Protein AF-A0A9R1FDJ3-F1 (afdb_monomer_lite)

Structure (mmCIF, N/CA/C/O backbone):
data_AF-A0A9R1FDJ3-F1
#
_entry.id   AF-A0A9R1FDJ3-F1
#
loop_
_atom_site.group_PDB
_atom_site.id
_atom_site.type_symbol
_atom_site.label_atom_id
_atom_site.label_alt_id
_atom_site.label_comp_id
_atom_site.label_asym_id
_atom_site.label_entity_id
_atom_site.label_seq_id
_atom_site.pdbx_PDB_ins_code
_atom_site.Cartn_x
_atom_site.Cartn_y
_atom_site.Cartn_z
_atom_site.occupancy
_atom_site.B_iso_or_equiv
_atom_site.auth_seq_id
_atom_site.auth_comp_id
_atom_site.auth_asym_id
_atom_site.auth_atom_id
_atom_site.pdbx_PDB_model_num
ATOM 1 N N . TRP A 1 1 ? -17.663 -33.096 16.525 1.00 34.78 1 TRP A N 1
ATOM 2 C CA . TRP A 1 1 ? -17.181 -33.242 15.139 1.00 34.78 1 TRP A CA 1
ATOM 3 C C . TRP A 1 1 ? -15.665 -33.173 15.160 1.00 34.78 1 TRP A C 1
ATOM 5 O O . TRP A 1 1 ? -15.121 -32.355 15.889 1.00 34.78 1 TRP A O 1
ATOM 15 N N . ARG A 1 2 ? -14.997 -34.126 14.499 1.00 29.41 2 ARG A N 1
ATOM 16 C CA . ARG A 1 2 ? -13.540 -34.313 14.560 1.00 29.41 2 ARG A CA 1
ATOM 17 C C . ARG A 1 2 ? -12.792 -33.109 13.989 1.00 29.41 2 ARG A C 1
ATOM 19 O O . ARG A 1 2 ? -13.144 -32.606 12.930 1.00 29.41 2 ARG A O 1
ATOM 26 N N . SER A 1 3 ? -11.724 -32.758 14.699 1.00 33.72 3 SER A N 1
ATOM 27 C CA . SER A 1 3 ? -10.622 -31.904 14.271 1.00 33.72 3 SER A CA 1
ATOM 28 C C . SER A 1 3 ? -10.123 -32.268 12.867 1.00 33.72 3 SER A C 1
ATOM 30 O O . SER A 1 3 ? -9.770 -33.420 12.600 1.00 33.72 3 SER A O 1
ATOM 32 N N . ARG A 1 4 ? -10.057 -31.260 11.995 1.00 29.14 4 ARG A N 1
ATOM 33 C CA . ARG A 1 4 ? -8.984 -31.122 11.013 1.00 29.14 4 ARG A CA 1
ATOM 34 C C . ARG A 1 4 ? -8.178 -29.903 11.440 1.00 29.14 4 ARG A C 1
ATOM 36 O O . ARG A 1 4 ? -8.658 -28.779 11.376 1.00 29.14 4 ARG A O 1
ATOM 43 N N . SER A 1 5 ? -6.979 -30.179 11.933 1.00 39.19 5 SER A N 1
ATOM 44 C CA . SER A 1 5 ? -5.909 -29.206 12.087 1.00 39.19 5 SER A CA 1
ATOM 45 C C . SER A 1 5 ? -5.496 -28.731 10.696 1.00 39.19 5 SER A C 1
ATOM 47 O O . SER A 1 5 ? -4.915 -29.490 9.922 1.00 39.19 5 SER A O 1
ATOM 49 N N . SER A 1 6 ? -5.829 -27.489 10.378 1.00 32.72 6 SER A N 1
ATOM 50 C CA . SER A 1 6 ? -5.060 -26.660 9.459 1.00 32.72 6 SER A CA 1
ATOM 51 C C . SER A 1 6 ? -4.460 -25.561 10.322 1.00 32.72 6 SER A C 1
ATOM 53 O O . SER A 1 6 ? -5.198 -24.735 10.858 1.00 32.72 6 SER A O 1
ATOM 55 N N . SER A 1 7 ? -3.143 -25.593 10.522 1.00 32.38 7 SER A N 1
ATOM 56 C CA . SER A 1 7 ? -2.405 -24.528 11.196 1.00 32.38 7 SER A CA 1
ATOM 57 C C . SER A 1 7 ? -2.395 -23.289 10.301 1.00 32.38 7 SER A C 1
ATOM 59 O O . SER A 1 7 ? -1.427 -23.018 9.596 1.00 32.38 7 SER A O 1
ATOM 61 N N . VAL A 1 8 ? -3.507 -22.566 10.284 1.00 36.28 8 VAL A N 1
ATOM 62 C CA . VAL A 1 8 ? -3.527 -21.174 9.857 1.00 36.28 8 VAL A CA 1
ATOM 63 C C . VAL A 1 8 ? -3.253 -20.396 11.132 1.00 36.28 8 VAL A C 1
ATOM 65 O O . VAL A 1 8 ? -4.070 -20.407 12.054 1.00 36.28 8 VAL A O 1
ATOM 68 N N . SER A 1 9 ? -2.055 -19.822 11.239 1.00 36.12 9 SER A N 1
ATOM 69 C CA . SER A 1 9 ? -1.755 -18.840 12.281 1.00 36.12 9 SER A CA 1
ATOM 70 C C . SER A 1 9 ? -2.894 -17.819 12.300 1.00 36.12 9 SER A C 1
ATOM 72 O O . SER A 1 9 ? -3.293 -17.390 11.216 1.00 36.12 9 SER A O 1
ATOM 74 N N . PRO A 1 10 ? -3.463 -17.459 13.465 1.00 39.47 10 PRO A N 1
ATOM 75 C CA . PRO A 1 10 ? -4.570 -16.516 13.501 1.00 39.47 10 PRO A CA 1
ATOM 76 C C . PRO A 1 10 ? -4.115 -15.230 12.817 1.00 39.47 10 PRO A C 1
ATOM 78 O O . PRO A 1 10 ? -3.158 -14.598 13.268 1.00 39.47 10 PRO A O 1
ATOM 81 N N . THR A 1 11 ? -4.744 -14.894 11.691 1.00 51.69 11 THR A N 1
ATOM 82 C CA . THR A 1 11 ? -4.451 -13.651 10.991 1.00 51.69 11 THR A CA 1
ATOM 83 C C . THR A 1 11 ? -4.883 -12.523 11.911 1.00 51.69 11 THR A C 1
ATOM 85 O O . THR A 1 11 ? -6.059 -12.409 12.256 1.00 51.69 11 THR A O 1
ATOM 88 N N . ARG A 1 12 ? -3.906 -11.776 12.416 1.00 64.38 12 ARG A N 1
ATOM 89 C CA . ARG A 1 12 ? -4.113 -10.757 13.439 1.00 64.38 12 ARG A CA 1
ATOM 90 C C . ARG A 1 12 ? -4.368 -9.421 12.746 1.00 64.38 12 ARG A C 1
ATOM 92 O O . ARG A 1 12 ? -3.701 -9.112 11.764 1.00 64.38 12 ARG A O 1
ATOM 99 N N . LEU A 1 13 ? -5.354 -8.676 13.238 1.00 76.50 13 LEU A N 1
ATOM 100 C CA . LEU A 1 13 ? -5.625 -7.320 12.778 1.00 76.50 13 LEU A CA 1
ATOM 101 C C . LEU A 1 13 ? -4.534 -6.396 13.319 1.00 76.50 13 LEU A C 1
ATOM 103 O O . LEU A 1 13 ? -4.258 -6.416 14.522 1.00 76.50 13 LEU A O 1
ATOM 107 N N . HIS A 1 14 ? -3.941 -5.582 12.457 1.00 83.62 14 HIS A N 1
ATOM 108 C CA . HIS A 1 14 ? -3.041 -4.523 12.892 1.00 83.62 14 HIS A CA 1
ATOM 109 C C . HIS A 1 14 ? -3.724 -3.161 12.802 1.00 83.62 14 HIS A C 1
ATOM 111 O O . HIS A 1 14 ? -4.627 -2.983 11.991 1.00 83.62 14 HIS A O 1
ATOM 117 N N . ILE A 1 15 ? -3.321 -2.206 13.638 1.00 84.56 15 ILE A N 1
ATOM 118 C CA . ILE A 1 15 ? -3.848 -0.837 13.598 1.00 84.56 15 ILE A CA 1
ATOM 119 C C . ILE A 1 15 ? -2.762 0.197 13.312 1.00 84.56 15 ILE A C 1
ATOM 121 O O . ILE A 1 15 ? -1.633 0.081 13.804 1.00 84.56 15 ILE A O 1
ATOM 125 N N . GLY A 1 16 ? -3.136 1.243 12.571 1.00 72.88 16 GLY A N 1
ATOM 126 C CA . GLY A 1 16 ? -2.297 2.408 12.300 1.00 72.88 16 GLY A CA 1
ATOM 127 C C . GLY A 1 16 ? -3.118 3.692 12.170 1.00 72.88 16 GLY A C 1
ATOM 128 O O . GLY A 1 16 ? -4.071 3.751 11.404 1.00 72.88 16 GLY A O 1
ATOM 129 N N . ALA A 1 17 ? -2.738 4.743 12.896 1.00 68.88 17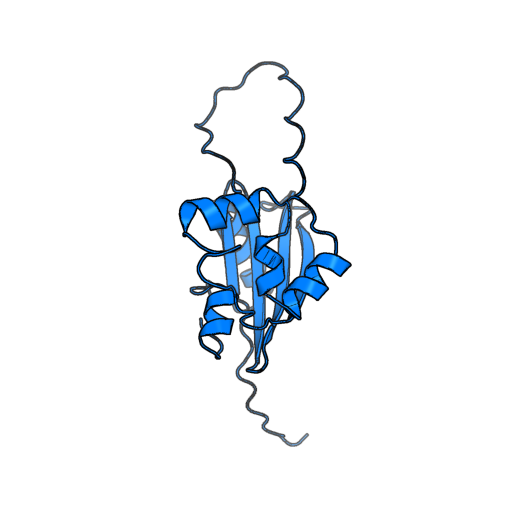 ALA A N 1
ATOM 130 C CA . ALA A 1 17 ? -3.252 6.092 12.672 1.00 68.88 17 ALA A CA 1
ATOM 131 C C . ALA A 1 17 ? -2.115 6.932 12.093 1.00 68.88 17 ALA A C 1
ATOM 133 O O . ALA A 1 17 ? -1.072 7.086 12.735 1.00 68.88 17 ALA A O 1
ATOM 134 N N . SER A 1 18 ? -2.295 7.430 10.873 1.00 72.12 18 SER A N 1
ATOM 135 C CA . SER A 1 18 ? -1.274 8.234 10.201 1.00 72.12 18 SER A CA 1
ATOM 136 C C . SER A 1 18 ? -1.709 9.695 10.164 1.00 72.12 18 SER A C 1
ATOM 138 O O . SER A 1 18 ? -2.873 9.967 9.858 1.00 72.12 18 SER A O 1
ATOM 140 N N . PRO A 1 19 ? -0.801 10.645 10.458 1.00 58.06 19 PRO A N 1
ATOM 141 C CA . PRO A 1 19 ? -1.101 12.050 10.270 1.00 58.06 19 PRO A CA 1
ATOM 142 C C . PRO A 1 19 ? -1.426 12.294 8.796 1.00 58.06 19 PRO A C 1
ATOM 144 O O . PRO A 1 19 ? -0.682 11.849 7.918 1.00 58.06 19 PRO A O 1
ATOM 147 N N . THR A 1 20 ? -2.503 13.028 8.525 1.00 54.97 20 THR A N 1
ATOM 148 C CA . THR A 1 20 ? -2.776 13.540 7.180 1.00 54.97 20 THR A CA 1
ATOM 149 C C . THR A 1 20 ? -1.542 14.263 6.657 1.00 54.97 20 THR A C 1
ATOM 151 O O . THR A 1 20 ? -0.933 15.058 7.384 1.00 54.97 20 THR A O 1
ATOM 154 N N . SER A 1 21 ? -1.179 14.020 5.396 1.00 46.66 21 SER A N 1
ATOM 155 C CA . SER A 1 21 ? -0.105 14.745 4.705 1.00 46.66 21 SER A CA 1
ATOM 156 C C . SER A 1 21 ? -0.520 16.201 4.454 1.00 46.66 21 SER A C 1
ATOM 158 O O . SER A 1 21 ? -0.847 16.632 3.351 1.00 46.66 21 SER A O 1
ATOM 160 N N . SER A 1 22 ? -0.539 16.987 5.521 1.00 45.88 22 SER A N 1
ATOM 161 C CA . SER A 1 22 ? -0.740 18.424 5.514 1.00 45.88 22 SER A CA 1
ATOM 162 C C . SER A 1 22 ? 0.124 19.024 6.614 1.00 45.88 22 SER A C 1
ATOM 164 O O . SER A 1 22 ? 0.136 18.547 7.746 1.00 45.88 22 SER A O 1
ATOM 166 N N . ARG A 1 23 ? 0.885 20.059 6.245 1.00 38.47 23 ARG A N 1
ATOM 167 C CA . ARG A 1 23 ? 1.780 20.850 7.109 1.00 38.47 23 ARG A CA 1
ATOM 168 C C . ARG A 1 23 ? 1.162 21.165 8.487 1.00 38.47 23 ARG A C 1
ATOM 170 O O . ARG A 1 23 ? -0.050 21.345 8.563 1.00 38.47 23 ARG A O 1
ATOM 177 N N . PRO A 1 24 ? 1.979 21.322 9.549 1.00 37.44 24 PRO A N 1
ATOM 178 C CA . PRO A 1 24 ? 1.468 21.470 10.906 1.00 37.44 24 PRO A CA 1
ATOM 179 C C . PRO A 1 24 ? 0.679 22.776 11.047 1.00 37.44 24 PRO A C 1
ATOM 181 O O . PRO A 1 24 ? 1.175 23.850 10.696 1.00 37.44 24 PRO A O 1
ATOM 184 N N . ALA A 1 25 ? -0.535 22.686 11.583 1.00 42.75 25 ALA A N 1
ATOM 185 C CA . ALA A 1 25 ? -1.304 23.836 12.033 1.00 42.75 25 ALA A CA 1
ATOM 186 C C . ALA A 1 25 ? -1.049 24.046 13.534 1.00 42.75 25 ALA A C 1
ATOM 188 O O . ALA A 1 25 ? -1.389 23.202 14.358 1.00 42.75 25 ALA A O 1
ATOM 189 N N . CYS A 1 26 ? -0.428 25.174 13.888 1.00 36.53 26 CYS A N 1
ATOM 190 C CA . CYS A 1 26 ? -0.366 25.650 15.269 1.00 36.53 26 CYS A CA 1
ATOM 191 C C . CYS A 1 26 ? -1.770 26.020 15.778 1.00 36.53 26 CYS A C 1
ATOM 193 O O . CYS A 1 26 ? -2.569 26.604 15.044 1.00 36.53 26 CYS A O 1
ATOM 195 N N . SER A 1 27 ? -2.035 25.711 17.048 1.00 43.28 27 SER A N 1
ATOM 196 C CA . SER A 1 27 ? -3.308 25.907 17.749 1.00 43.28 27 SER A CA 1
ATOM 197 C C . SER A 1 27 ? -3.783 27.370 17.834 1.00 43.28 27 SER A C 1
ATOM 199 O O . SER A 1 27 ? -2.995 28.315 17.851 1.00 43.28 27 SER A O 1
ATOM 201 N N . ALA A 1 28 ? -5.111 27.507 17.901 1.00 43.03 28 ALA A N 1
ATOM 202 C CA . ALA A 1 28 ? -5.940 28.686 17.635 1.00 43.03 28 ALA A CA 1
ATOM 203 C C . ALA A 1 28 ? -5.969 29.797 18.712 1.00 43.03 28 ALA A C 1
ATOM 205 O O . ALA A 1 28 ? -5.634 29.578 19.876 1.00 43.03 28 ALA A O 1
ATOM 206 N N . PRO A 1 29 ? -6.522 30.969 18.345 1.00 41.19 29 PRO A N 1
ATOM 207 C CA . PRO A 1 29 ? -7.760 31.423 18.987 1.00 41.19 29 PRO A CA 1
ATOM 208 C C . PRO A 1 29 ? -8.864 31.749 17.959 1.00 41.19 29 PRO A C 1
ATOM 210 O O . PRO A 1 29 ? -8.589 32.056 16.801 1.00 41.19 29 PRO A O 1
ATOM 213 N N . THR A 1 30 ? -10.128 31.657 18.377 1.00 54.25 30 THR A N 1
ATOM 214 C CA . THR A 1 30 ? -11.336 31.712 17.530 1.00 54.25 30 THR A CA 1
ATOM 215 C C . THR A 1 30 ? -11.438 32.995 16.680 1.00 54.25 30 THR A C 1
ATOM 217 O O . THR A 1 30 ? -11.517 34.079 17.264 1.00 54.25 30 THR A O 1
ATOM 220 N N . PRO A 1 31 ? -11.514 32.923 15.330 1.00 44.09 31 PRO A N 1
ATOM 221 C CA . PRO A 1 31 ? -11.776 34.086 14.485 1.00 44.09 31 PRO A CA 1
ATOM 222 C C . PRO A 1 31 ? -13.202 34.086 13.887 1.00 44.09 31 PRO A C 1
ATOM 224 O O . PRO A 1 31 ? -13.878 33.055 13.851 1.00 44.09 31 PRO A O 1
ATOM 227 N N . PRO A 1 32 ? -13.692 35.257 13.434 1.00 52.53 32 PRO A N 1
ATOM 228 C CA . PRO A 1 32 ? -15.036 35.436 12.882 1.00 52.53 32 PRO A CA 1
ATOM 229 C C . PRO A 1 32 ? -15.226 34.627 11.593 1.00 52.53 32 PRO A C 1
ATOM 231 O O . PRO A 1 32 ? -14.244 34.249 10.963 1.00 52.53 32 PRO A O 1
ATOM 234 N N . ARG A 1 33 ? -16.495 34.391 11.214 1.00 58.84 33 ARG A N 1
ATOM 235 C CA . ARG A 1 33 ? -16.969 33.632 10.032 1.00 58.84 33 ARG A CA 1
ATOM 236 C C . ARG A 1 33 ? -15.932 33.631 8.892 1.00 58.84 33 ARG A C 1
ATOM 238 O O . ARG A 1 33 ? -15.833 34.595 8.137 1.00 58.84 33 ARG A O 1
ATOM 245 N N . GLY A 1 34 ? -15.117 32.576 8.861 1.00 46.72 34 GLY A N 1
ATOM 246 C CA . GLY A 1 34 ? -13.917 32.501 8.033 1.00 46.72 34 GLY A CA 1
ATOM 247 C C . GLY A 1 34 ? -14.221 32.296 6.546 1.00 46.72 34 GLY A C 1
ATOM 248 O O . GLY A 1 34 ? -15.355 31.961 6.190 1.00 46.72 34 GLY A O 1
ATOM 249 N N . PRO A 1 35 ? -13.218 32.495 5.670 1.00 60.94 35 PRO A N 1
ATOM 250 C CA . PRO A 1 35 ? -13.320 32.124 4.264 1.00 60.94 35 PRO A CA 1
ATOM 251 C C . PRO A 1 35 ? -13.659 30.634 4.140 1.00 60.94 35 PRO A C 1
ATOM 253 O O . PRO A 1 35 ? -13.264 29.827 4.981 1.00 60.94 35 PRO A O 1
ATOM 256 N N . SER A 1 36 ? -14.419 30.292 3.098 1.00 54.25 36 SER A N 1
ATOM 257 C CA . SER A 1 36 ? -14.769 28.914 2.741 1.00 54.25 36 SER A CA 1
ATOM 258 C C . SER A 1 36 ? -13.550 27.986 2.841 1.00 54.25 36 SER A C 1
ATOM 260 O O . SER A 1 36 ? -12.455 28.424 2.469 1.00 54.25 36 SER A O 1
ATOM 262 N N . PRO A 1 37 ? -13.720 26.735 3.318 1.00 62.72 37 PRO A N 1
ATOM 263 C CA . PRO A 1 37 ? -12.614 25.794 3.452 1.00 62.72 37 PRO A CA 1
ATOM 264 C C . PRO A 1 37 ? -11.844 25.686 2.130 1.00 62.72 37 PRO A C 1
ATOM 266 O O . PRO A 1 37 ? -12.457 25.807 1.060 1.00 62.72 37 PRO A O 1
ATOM 269 N N . PRO A 1 38 ? -10.510 25.507 2.182 1.00 55.88 38 PRO A N 1
ATOM 270 C CA . PRO A 1 38 ? -9.729 25.317 0.974 1.00 55.88 38 PRO A CA 1
ATOM 271 C C . PRO A 1 38 ? -10.315 24.138 0.188 1.00 55.88 38 PRO A C 1
ATOM 273 O O . PRO A 1 38 ? -10.780 23.170 0.799 1.00 55.88 38 PRO A O 1
ATOM 276 N N . PRO A 1 39 ? -10.329 24.212 -1.153 1.00 59.53 39 PRO A N 1
ATOM 277 C CA . PRO A 1 39 ? -10.732 23.070 -1.953 1.00 59.53 39 PRO A CA 1
ATOM 278 C C . PRO A 1 39 ? -9.880 21.857 -1.549 1.00 59.53 39 PRO A C 1
ATOM 280 O O . PRO A 1 39 ? -8.703 22.037 -1.211 1.00 59.53 39 PRO A O 1
ATOM 283 N N . PRO A 1 40 ? -10.457 20.642 -1.558 1.00 54.72 40 PRO A N 1
ATOM 284 C CA . PRO A 1 40 ? -9.700 19.436 -1.261 1.00 54.72 40 PRO A CA 1
ATOM 285 C C . PRO A 1 40 ? -8.448 19.381 -2.147 1.00 54.72 40 PRO A C 1
ATOM 287 O O . PRO A 1 40 ? -8.476 19.901 -3.273 1.00 54.72 40 PRO A O 1
ATOM 290 N N . PRO A 1 41 ? -7.344 18.788 -1.654 1.00 51.12 41 PRO A N 1
ATOM 291 C CA . PRO A 1 41 ? -6.154 18.615 -2.469 1.00 51.12 41 PRO A CA 1
ATOM 292 C C . PRO A 1 41 ? -6.547 17.949 -3.794 1.00 51.12 41 PRO A C 1
ATOM 294 O O . PRO A 1 41 ? -7.417 17.070 -3.805 1.00 51.12 41 PRO A O 1
ATOM 297 N N . PRO A 1 42 ? -5.964 18.389 -4.924 1.00 49.78 42 PRO A N 1
ATOM 298 C CA . PRO A 1 42 ? -6.253 17.767 -6.203 1.00 49.78 42 PRO A CA 1
ATOM 299 C C . PRO A 1 42 ? -5.960 16.266 -6.099 1.00 49.78 42 PRO A C 1
ATOM 301 O O . PRO A 1 42 ? -5.002 15.885 -5.416 1.00 49.78 42 PRO A O 1
ATOM 304 N N . PRO A 1 43 ? -6.761 15.409 -6.757 1.00 59.75 43 PRO A N 1
ATOM 305 C CA . PRO A 1 43 ? -6.474 13.985 -6.781 1.00 59.75 43 PRO A CA 1
ATOM 306 C C . PRO A 1 43 ? -5.044 13.771 -7.295 1.00 59.75 43 PRO A C 1
ATOM 308 O O . PRO A 1 43 ? -4.575 14.554 -8.134 1.00 59.75 43 PRO A O 1
ATOM 311 N N . PRO A 1 44 ? -4.333 12.739 -6.805 1.00 62.84 44 PRO A N 1
ATOM 312 C CA . PRO A 1 44 ? -3.012 12.423 -7.322 1.00 62.84 44 PRO A CA 1
ATOM 313 C C . PRO A 1 44 ? -3.090 12.300 -8.851 1.00 62.84 44 PRO A C 1
ATOM 315 O O . PRO A 1 44 ? -4.086 11.779 -9.364 1.00 62.84 44 PRO A O 1
ATOM 318 N N . PRO A 1 45 ? -2.088 12.815 -9.589 1.00 63.19 45 PRO A N 1
ATOM 319 C CA . PRO A 1 45 ? -2.115 12.820 -11.044 1.00 63.19 45 PRO A CA 1
ATOM 320 C C . PRO A 1 45 ? -2.367 11.404 -11.553 1.00 63.19 45 PRO A C 1
ATOM 322 O O . PRO A 1 45 ? -1.624 10.470 -11.246 1.00 63.19 45 PRO A O 1
ATOM 325 N N . THR A 1 46 ? -3.454 11.248 -12.298 1.00 73.31 46 THR A N 1
ATOM 326 C CA . THR A 1 46 ? -3.888 9.951 -12.793 1.00 73.31 46 THR A CA 1
ATOM 327 C C . THR A 1 46 ? -3.097 9.616 -14.049 1.00 73.31 46 THR A C 1
ATOM 329 O O . THR A 1 46 ? -3.128 10.336 -15.047 1.00 73.31 46 THR A O 1
ATOM 332 N N . LEU A 1 47 ? -2.341 8.522 -13.990 1.00 85.00 47 LEU A N 1
ATOM 333 C CA . LEU A 1 47 ? -1.765 7.915 -15.180 1.00 85.00 47 LEU A CA 1
ATOM 334 C C . LEU A 1 47 ? -2.866 7.123 -15.892 1.00 85.00 47 LEU A C 1
ATOM 336 O O . LEU A 1 47 ? -3.649 6.438 -15.233 1.00 85.00 47 LEU A O 1
ATOM 340 N N . ASP A 1 48 ? -2.917 7.197 -17.222 1.00 89.00 48 ASP A N 1
ATOM 341 C CA . ASP A 1 48 ? -3.809 6.347 -18.012 1.00 89.00 48 ASP A CA 1
ATOM 342 C C . ASP A 1 48 ? -3.578 4.860 -17.656 1.00 89.00 48 ASP A C 1
ATOM 344 O O . ASP A 1 48 ? -2.437 4.391 -17.750 1.00 89.00 48 ASP A O 1
ATOM 348 N N . PRO A 1 49 ? -4.617 4.099 -17.257 1.00 90.94 49 PRO A N 1
ATOM 349 C CA . PRO A 1 49 ? -4.470 2.694 -16.894 1.00 90.94 49 PRO A CA 1
ATOM 350 C C . PRO A 1 49 ? -3.815 1.834 -17.981 1.00 90.94 49 PRO A C 1
ATOM 352 O O . PRO A 1 49 ? -3.026 0.946 -17.658 1.00 90.94 49 PRO A O 1
ATOM 355 N N . ALA A 1 50 ? -4.088 2.095 -19.264 1.00 92.31 50 ALA A N 1
ATOM 356 C CA . ALA A 1 50 ? -3.476 1.330 -20.353 1.00 92.31 50 ALA A CA 1
ATOM 357 C C . ALA A 1 50 ? -1.967 1.607 -20.459 1.00 92.31 50 ALA A C 1
ATOM 359 O O . ALA A 1 50 ? -1.161 0.680 -20.611 1.00 92.31 50 ALA A O 1
ATOM 360 N N . LEU A 1 51 ? -1.569 2.872 -20.313 1.00 92.12 51 LEU A N 1
ATOM 361 C CA . LEU A 1 51 ? -0.166 3.268 -20.216 1.00 92.12 51 LEU A CA 1
ATOM 362 C C . LEU A 1 51 ? 0.515 2.672 -18.975 1.00 92.12 51 LEU A C 1
ATOM 364 O O . LEU A 1 51 ? 1.647 2.198 -19.076 1.00 92.12 51 LEU A O 1
ATOM 368 N N . ALA A 1 52 ? -0.169 2.639 -17.830 1.00 92.25 52 ALA A N 1
ATOM 369 C CA . ALA A 1 52 ? 0.348 2.039 -16.603 1.00 92.25 52 ALA A CA 1
ATOM 370 C C 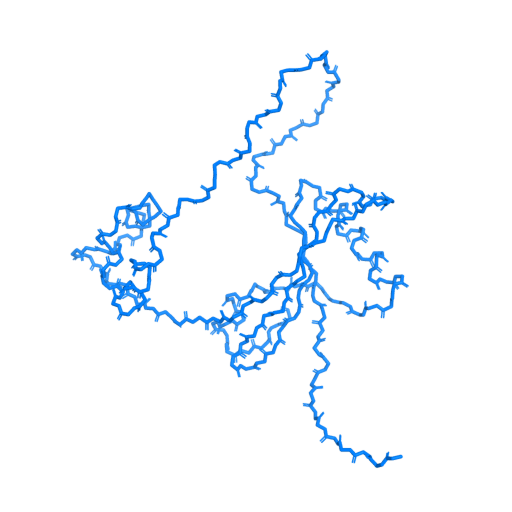. ALA A 1 52 ? 0.630 0.537 -16.779 1.00 92.25 52 ALA A C 1
ATOM 372 O O . ALA A 1 52 ? 1.740 0.094 -16.491 1.00 92.25 52 ALA A O 1
ATOM 373 N N . LEU A 1 53 ? -0.320 -0.228 -17.330 1.00 93.69 53 LEU A N 1
ATOM 374 C CA . LEU A 1 53 ? -0.137 -1.657 -17.636 1.00 93.69 53 LEU A CA 1
ATOM 375 C C . LEU A 1 53 ? 1.038 -1.885 -18.587 1.00 93.69 53 LEU A C 1
ATOM 377 O O . LEU A 1 53 ? 1.890 -2.737 -18.359 1.00 93.69 53 LEU A O 1
ATOM 381 N N . THR A 1 54 ? 1.145 -1.041 -19.606 1.00 93.94 54 THR A N 1
ATOM 382 C CA . THR A 1 54 ? 2.254 -1.085 -20.555 1.00 93.94 54 THR A CA 1
ATOM 383 C C . THR A 1 54 ? 3.617 -0.841 -19.888 1.00 93.94 54 THR A C 1
ATOM 385 O O . THR A 1 54 ? 4.625 -1.408 -20.312 1.00 93.94 54 THR A O 1
ATOM 388 N N . CYS A 1 55 ? 3.670 0.002 -18.852 1.00 93.94 55 CYS A N 1
ATOM 389 C CA . CYS A 1 55 ? 4.881 0.230 -18.061 1.00 93.94 55 CYS A CA 1
ATOM 390 C C . CYS A 1 55 ? 5.179 -0.930 -17.104 1.00 93.94 55 CYS A C 1
ATOM 392 O O . CYS A 1 55 ? 6.342 -1.173 -16.806 1.00 93.94 55 CYS A O 1
ATOM 394 N N . VAL A 1 56 ? 4.167 -1.664 -16.638 1.00 94.25 56 VAL A N 1
ATOM 395 C CA . VAL A 1 56 ? 4.378 -2.902 -15.872 1.00 94.25 56 VAL A CA 1
ATOM 396 C C . VAL A 1 56 ? 5.021 -3.967 -16.764 1.00 94.25 56 VAL A C 1
ATOM 398 O O . VAL A 1 56 ? 6.035 -4.544 -16.376 1.00 94.25 56 VAL A O 1
ATOM 401 N N . ASP A 1 57 ? 4.497 -4.157 -17.978 1.00 94.62 57 ASP A N 1
ATOM 402 C CA . ASP A 1 57 ? 5.019 -5.133 -18.946 1.00 94.62 57 ASP A CA 1
ATOM 403 C C . ASP A 1 57 ? 6.411 -4.755 -19.477 1.00 94.62 57 ASP A C 1
ATOM 405 O O . ASP A 1 57 ? 7.257 -5.617 -19.717 1.00 94.62 57 ASP A O 1
ATOM 409 N N . ASN A 1 58 ? 6.665 -3.457 -19.670 1.00 93.19 58 ASN A N 1
ATOM 410 C CA . ASN A 1 58 ? 7.962 -2.931 -20.086 1.00 93.19 58 ASN A CA 1
ATOM 411 C C . ASN A 1 58 ? 8.365 -1.705 -19.240 1.00 93.19 58 ASN A C 1
ATOM 413 O O . ASN A 1 58 ? 8.119 -0.562 -19.650 1.00 93.19 58 ASN A O 1
ATOM 417 N N . PRO A 1 59 ? 9.052 -1.924 -18.102 1.00 92.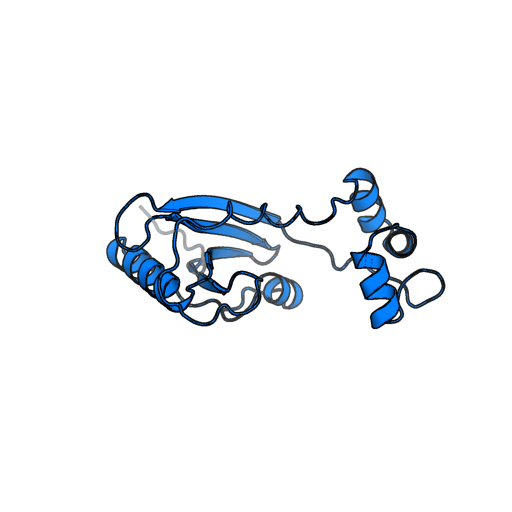88 59 PRO A N 1
ATOM 418 C CA . PRO A 1 59 ? 9.432 -0.871 -17.155 1.00 92.88 59 PRO A CA 1
ATOM 419 C C . PRO A 1 59 ? 10.300 0.247 -17.734 1.00 92.88 59 PRO A C 1
ATOM 421 O O . PRO A 1 59 ? 10.247 1.376 -17.249 1.00 92.88 59 PRO A O 1
ATOM 424 N N . ALA A 1 60 ? 11.054 -0.010 -18.807 1.00 89.06 60 ALA A N 1
ATOM 425 C CA . ALA A 1 60 ? 11.860 1.022 -19.462 1.00 89.06 60 ALA A CA 1
ATOM 426 C C . ALA A 1 60 ? 10.997 2.166 -20.028 1.00 89.06 60 ALA A C 1
ATOM 428 O O . ALA A 1 60 ? 11.452 3.306 -20.112 1.00 89.06 60 ALA A O 1
ATOM 429 N N . ARG A 1 61 ? 9.730 1.886 -20.367 1.00 90.25 61 ARG A N 1
ATOM 430 C CA . ARG A 1 61 ? 8.788 2.885 -20.894 1.00 90.25 61 ARG A CA 1
ATOM 431 C C . ARG A 1 61 ? 8.369 3.918 -19.857 1.00 90.25 61 ARG A C 1
ATOM 433 O O . ARG A 1 61 ? 7.978 5.011 -20.253 1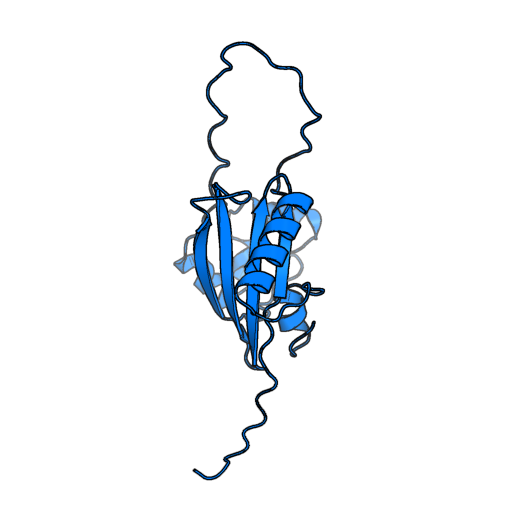.00 90.25 61 ARG A O 1
ATOM 440 N N . LEU A 1 62 ? 8.493 3.608 -18.563 1.00 91.50 62 LEU A N 1
ATOM 441 C CA . LEU A 1 62 ? 8.118 4.525 -17.489 1.00 91.50 62 LEU A CA 1
ATOM 442 C C . LEU A 1 62 ? 8.912 5.834 -17.564 1.00 91.50 62 LEU A C 1
ATOM 444 O O . LEU A 1 62 ? 8.343 6.894 -17.347 1.00 91.50 62 LEU A O 1
ATOM 448 N N . GLY A 1 63 ? 10.192 5.782 -17.950 1.00 88.12 63 GLY A N 1
ATOM 449 C CA . GLY A 1 63 ? 11.037 6.975 -18.070 1.00 88.12 63 GLY A CA 1
ATOM 450 C C . GLY A 1 63 ? 10.621 7.953 -19.177 1.00 88.12 63 GLY A C 1
ATOM 451 O O . GLY A 1 63 ? 11.075 9.090 -19.164 1.00 88.12 63 GLY A O 1
ATOM 452 N N . ALA A 1 64 ? 9.768 7.529 -20.114 1.00 87.06 64 ALA A N 1
ATOM 453 C CA . ALA A 1 64 ? 9.220 8.374 -21.178 1.00 87.06 64 ALA A CA 1
ATOM 454 C C . ALA A 1 64 ? 7.798 8.879 -20.866 1.00 87.06 64 ALA A C 1
ATOM 456 O O . ALA A 1 64 ? 7.170 9.524 -21.705 1.00 87.06 64 ALA A O 1
ATOM 457 N N . VAL A 1 65 ? 7.255 8.547 -19.691 1.00 89.94 65 VAL A N 1
ATOM 458 C CA . VAL A 1 65 ? 5.933 9.005 -19.266 1.00 89.94 65 VAL A CA 1
ATOM 459 C C . VAL A 1 65 ? 6.031 10.443 -18.773 1.00 89.94 65 VAL A C 1
ATOM 461 O O . VAL A 1 65 ? 6.723 10.732 -17.797 1.00 89.94 65 VAL A O 1
ATOM 464 N N . GLU A 1 66 ? 5.260 11.330 -19.397 1.00 88.12 66 GLU A N 1
ATOM 465 C CA . GLU A 1 66 ? 5.075 12.712 -18.948 1.00 88.12 66 GLU A CA 1
ATOM 466 C C . GLU A 1 66 ? 4.238 12.747 -17.660 1.00 88.12 66 GLU A C 1
ATOM 468 O O . GLU A 1 66 ? 3.022 12.938 -17.671 1.00 88.12 66 GLU A O 1
ATOM 473 N N . SER A 1 67 ? 4.897 12.518 -16.525 1.00 88.12 67 SER A N 1
ATOM 474 C CA . SER A 1 67 ? 4.305 12.572 -15.190 1.00 88.12 67 SER A CA 1
ATOM 475 C C . SER A 1 67 ? 5.184 13.410 -14.259 1.00 88.12 67 SER A C 1
ATOM 477 O O . SER A 1 67 ? 6.390 13.156 -14.172 1.00 88.12 67 SER A O 1
ATOM 479 N N . PRO A 1 68 ? 4.611 14.371 -13.504 1.00 90.12 68 PRO A N 1
ATOM 480 C CA . PRO A 1 68 ? 5.367 15.158 -12.531 1.00 90.12 68 PRO A CA 1
ATOM 481 C C . PRO A 1 68 ? 6.123 14.296 -11.513 1.00 90.12 68 PRO A C 1
ATOM 483 O O . PRO A 1 68 ? 7.231 14.652 -11.121 1.00 90.12 68 PRO A O 1
ATOM 486 N N . ILE A 1 69 ? 5.544 13.153 -11.125 1.00 90.44 69 ILE A N 1
ATOM 487 C CA . ILE A 1 69 ? 6.146 12.213 -10.170 1.00 90.44 69 ILE A CA 1
ATOM 488 C C . ILE A 1 69 ? 7.338 11.496 -10.809 1.00 90.44 69 ILE A C 1
ATOM 490 O O . ILE A 1 69 ? 8.411 11.450 -10.217 1.00 90.44 69 ILE A O 1
ATOM 494 N N . VAL A 1 70 ? 7.177 10.979 -12.032 1.00 89.69 70 VAL A N 1
ATOM 495 C CA . VAL A 1 70 ? 8.265 10.296 -12.755 1.00 89.69 70 VAL A CA 1
ATOM 496 C C . VAL A 1 70 ? 9.436 11.248 -12.985 1.00 89.69 70 VAL A C 1
ATOM 498 O O . VAL A 1 70 ? 10.584 10.865 -12.764 1.00 89.69 70 VAL A O 1
ATOM 501 N N . ARG A 1 71 ? 9.158 12.502 -13.365 1.00 89.75 71 ARG A N 1
ATOM 502 C CA . ARG A 1 71 ? 10.194 13.524 -13.542 1.00 89.75 71 ARG A CA 1
ATOM 503 C C . ARG A 1 71 ? 10.928 13.818 -12.236 1.00 89.75 71 ARG A C 1
ATOM 505 O O . ARG A 1 71 ? 12.152 13.802 -12.232 1.00 89.75 71 ARG A O 1
ATOM 512 N N . LEU A 1 72 ? 10.197 14.010 -11.134 1.00 91.44 72 LEU A N 1
ATOM 513 C CA . LEU A 1 72 ? 10.790 14.225 -9.811 1.00 91.44 72 LEU A CA 1
ATOM 514 C C . LEU A 1 72 ? 11.727 13.071 -9.428 1.00 91.44 72 LEU A C 1
ATOM 516 O O . LEU A 1 72 ? 12.868 13.315 -9.050 1.00 91.44 72 LEU A O 1
ATOM 520 N N . VAL A 1 73 ? 11.288 11.823 -9.610 1.00 91.38 73 VAL A N 1
ATOM 521 C CA . VAL A 1 73 ? 12.107 10.637 -9.314 1.00 91.38 73 VAL A CA 1
ATOM 522 C C . VAL A 1 73 ? 13.336 10.551 -10.231 1.00 91.38 73 VAL A C 1
ATOM 524 O O . VAL A 1 73 ? 14.435 10.264 -9.762 1.00 91.38 73 VAL A O 1
ATOM 527 N N . SER A 1 74 ? 13.189 10.823 -11.529 1.00 89.75 74 SER A N 1
ATOM 528 C CA . SER A 1 74 ? 14.312 10.849 -12.482 1.00 89.75 74 SER A CA 1
ATOM 529 C C . SER A 1 74 ? 15.361 11.905 -12.127 1.00 89.75 74 SER A C 1
ATOM 531 O O . SER A 1 74 ? 16.567 11.645 -12.239 1.00 89.75 74 SER A O 1
ATOM 533 N N . ASP A 1 75 ? 14.911 13.099 -11.745 1.00 90.56 75 ASP A N 1
ATOM 534 C CA . ASP A 1 75 ? 15.776 14.239 -11.450 1.00 90.56 75 ASP A CA 1
ATOM 535 C C . ASP A 1 75 ? 16.506 14.048 -10.118 1.00 90.56 75 ASP A C 1
ATOM 537 O O . ASP A 1 75 ? 17.702 14.320 -10.034 1.00 90.56 75 ASP A O 1
ATOM 541 N N . GLU A 1 76 ? 15.817 13.523 -9.103 1.00 93.69 76 GLU A N 1
ATOM 542 C CA . GLU A 1 76 ? 16.378 13.305 -7.767 1.00 93.69 76 GLU A CA 1
ATOM 543 C C . GLU A 1 76 ? 17.290 12.069 -7.699 1.00 93.69 76 GLU A C 1
ATOM 545 O O . GLU A 1 76 ? 18.366 12.130 -7.107 1.00 93.69 76 GLU A O 1
ATOM 550 N N . TYR A 1 77 ? 16.899 10.959 -8.335 1.00 90.69 77 TYR A N 1
ATOM 551 C CA . TYR A 1 77 ? 17.580 9.663 -8.187 1.00 90.69 77 TYR A CA 1
ATOM 552 C C . TYR A 1 77 ? 18.387 9.231 -9.419 1.00 90.69 77 TYR A C 1
ATOM 554 O O . TYR A 1 77 ? 19.048 8.194 -9.385 1.00 90.69 77 TYR A O 1
ATOM 562 N N . GLY A 1 78 ? 18.368 10.000 -10.513 1.00 89.88 78 GLY A N 1
ATOM 563 C CA . GLY A 1 78 ? 19.196 9.718 -11.689 1.00 89.88 78 GLY A CA 1
ATOM 564 C C . GLY A 1 78 ? 18.778 8.465 -12.470 1.00 89.88 78 GLY A C 1
ATOM 565 O O . GLY A 1 78 ? 19.633 7.740 -12.976 1.00 89.88 78 GLY A O 1
ATOM 566 N N . VAL A 1 79 ? 17.474 8.221 -12.598 1.00 88.69 79 VAL A N 1
ATOM 567 C CA . VAL A 1 79 ? 16.884 7.042 -13.266 1.00 88.69 79 VAL A CA 1
ATOM 568 C C . VAL A 1 79 ? 16.022 7.438 -14.473 1.00 88.69 79 VAL A C 1
ATOM 570 O O . VAL A 1 79 ? 15.566 8.575 -14.552 1.00 88.69 79 VAL A O 1
ATOM 573 N N . GLY A 1 80 ? 15.777 6.511 -15.406 1.00 81.94 80 GLY A N 1
ATOM 574 C CA . GLY A 1 80 ? 14.911 6.723 -16.578 1.00 81.94 80 GLY A CA 1
ATOM 575 C C . GLY A 1 80 ? 15.594 7.348 -17.805 1.00 81.94 80 GLY A C 1
ATOM 576 O O . GLY A 1 80 ? 16.677 7.926 -17.715 1.00 81.94 80 GLY A O 1
ATOM 577 N N . GLY A 1 81 ? 14.959 7.210 -18.977 1.00 75.38 81 GLY A N 1
ATOM 578 C CA . GLY A 1 81 ? 15.523 7.646 -20.262 1.00 75.38 81 GLY A CA 1
ATOM 579 C C . GLY A 1 81 ? 16.818 6.898 -20.596 1.00 75.38 81 GLY A C 1
ATOM 580 O O . GLY A 1 81 ? 16.847 5.671 -20.541 1.00 75.38 81 GLY A O 1
ATOM 581 N N . ASP A 1 82 ? 17.889 7.644 -20.877 1.00 75.75 82 ASP A N 1
ATOM 582 C CA . ASP A 1 82 ? 19.236 7.109 -21.145 1.00 75.75 82 ASP A CA 1
ATOM 583 C C . ASP A 1 82 ? 20.030 6.756 -19.864 1.00 75.75 82 ASP A C 1
ATOM 585 O O . ASP A 1 82 ? 21.206 6.391 -19.938 1.00 75.75 82 ASP A O 1
ATOM 589 N N . LYS A 1 83 ? 19.426 6.904 -18.673 1.00 81.31 83 LYS A N 1
ATOM 590 C CA . LYS A 1 83 ? 20.052 6.607 -17.371 1.00 81.31 83 LYS A CA 1
ATOM 591 C C . LYS A 1 83 ? 19.789 5.154 -16.929 1.00 81.31 83 LYS A C 1
ATOM 593 O O . LYS A 1 83 ? 19.468 4.283 -17.735 1.00 81.31 83 LYS A O 1
ATOM 598 N N . ALA A 1 84 ? 19.933 4.872 -15.629 1.00 81.31 84 ALA A N 1
ATOM 599 C CA . ALA A 1 84 ? 19.625 3.565 -15.053 1.00 81.31 84 ALA A CA 1
ATOM 600 C C . ALA A 1 84 ? 18.163 3.161 -15.324 1.00 81.31 84 ALA A C 1
ATOM 602 O O . ALA A 1 84 ? 17.240 3.968 -15.168 1.00 81.31 84 ALA A O 1
ATOM 603 N N . SER A 1 85 ? 17.967 1.907 -15.740 1.00 86.38 85 SER A N 1
ATOM 604 C CA . SER A 1 85 ? 16.657 1.377 -16.104 1.00 86.38 85 SER A CA 1
ATOM 605 C C . SER A 1 85 ? 15.819 1.007 -14.881 1.00 86.38 85 SER A C 1
ATOM 607 O O . SER A 1 85 ? 16.329 0.616 -13.831 1.00 86.38 85 SER A O 1
ATOM 609 N N . PHE A 1 86 ? 14.500 1.104 -15.042 1.00 91.75 86 PHE A N 1
ATOM 610 C CA . PHE A 1 86 ? 13.542 0.592 -14.071 1.00 91.75 86 PHE A CA 1
ATOM 611 C C . PHE A 1 86 ? 13.330 -0.912 -14.243 1.00 91.75 86 PHE A C 1
ATOM 613 O O . PHE A 1 86 ? 13.470 -1.457 -15.340 1.00 91.75 86 PHE A O 1
ATOM 620 N N . VAL A 1 87 ? 12.911 -1.561 -13.159 1.00 93.25 87 VAL A N 1
ATOM 621 C CA . VAL A 1 87 ? 12.385 -2.929 -13.153 1.00 93.25 87 VAL A CA 1
ATOM 622 C C . VAL A 1 87 ? 11.073 -2.958 -12.375 1.00 93.25 87 VAL A C 1
ATOM 624 O O . VAL A 1 87 ? 10.902 -2.208 -11.414 1.00 93.25 87 VAL A O 1
ATOM 627 N N . CYS A 1 88 ? 10.140 -3.819 -12.782 1.00 95.25 88 CYS A N 1
ATOM 628 C CA . CYS A 1 88 ? 8.935 -4.081 -12.003 1.00 95.25 88 CYS A CA 1
ATOM 629 C C . CYS A 1 88 ? 9.269 -5.113 -10.922 1.00 95.25 88 CYS A C 1
ATOM 631 O O . CYS A 1 88 ? 9.744 -6.203 -11.235 1.00 95.25 88 CYS A O 1
ATOM 633 N N . LEU A 1 89 ? 9.017 -4.776 -9.657 1.00 96.06 89 LEU A N 1
ATOM 634 C CA . LEU A 1 89 ? 9.263 -5.675 -8.524 1.00 96.06 89 LEU A CA 1
ATOM 635 C C . LEU A 1 89 ? 8.135 -6.700 -8.319 1.00 96.06 89 LEU A C 1
ATOM 637 O O . LEU A 1 89 ? 8.234 -7.534 -7.427 1.00 96.06 89 LEU A O 1
ATOM 641 N N . GLY A 1 90 ? 7.076 -6.640 -9.131 1.00 95.44 90 GLY A N 1
ATOM 642 C CA . GLY A 1 90 ? 5.828 -7.366 -8.920 1.00 95.44 90 GLY A CA 1
ATOM 643 C C . GLY A 1 90 ? 4.820 -6.537 -8.124 1.00 95.44 90 GLY A C 1
ATOM 644 O O . GLY A 1 90 ? 4.865 -5.306 -8.131 1.00 95.44 90 GLY A O 1
ATOM 645 N N . GLY A 1 91 ? 3.892 -7.212 -7.450 1.00 95.62 91 GLY A N 1
ATOM 646 C CA . GLY A 1 91 ? 2.865 -6.558 -6.649 1.00 95.62 91 GLY A CA 1
ATOM 647 C C . GLY A 1 91 ? 2.048 -7.542 -5.823 1.00 95.62 91 GLY A C 1
ATOM 648 O O . GLY A 1 91 ? 2.313 -8.741 -5.804 1.00 95.62 91 GLY A O 1
ATOM 649 N N . PHE A 1 92 ? 1.044 -7.010 -5.140 1.00 97.19 92 PHE A N 1
ATOM 650 C CA . PHE A 1 92 ? 0.117 -7.744 -4.286 1.00 97.19 92 PHE A CA 1
ATOM 651 C C . PHE A 1 92 ? -1.279 -7.128 -4.409 1.00 97.19 92 PHE A C 1
ATOM 653 O O . PHE A 1 92 ? -1.436 -6.016 -4.919 1.00 97.19 92 PHE A O 1
ATOM 660 N N . ARG A 1 93 ? -2.310 -7.848 -3.961 1.00 97.00 93 ARG A N 1
ATOM 661 C CA . ARG A 1 93 ? -3.701 -7.381 -4.038 1.00 97.00 93 ARG A CA 1
ATOM 662 C C . ARG A 1 93 ? -4.151 -6.857 -2.681 1.00 97.00 93 ARG A C 1
ATOM 664 O O . ARG A 1 93 ? -3.931 -7.521 -1.679 1.00 97.00 93 ARG A O 1
ATOM 671 N N . ASN A 1 94 ? -4.839 -5.721 -2.657 1.00 95.94 94 ASN A N 1
ATOM 672 C CA . ASN A 1 94 ? -5.491 -5.203 -1.456 1.00 95.94 94 ASN A CA 1
ATOM 673 C C . ASN A 1 94 ? -6.978 -4.956 -1.726 1.00 95.94 94 ASN A C 1
ATOM 675 O O . ASN A 1 94 ? -7.325 -4.348 -2.740 1.00 95.94 94 ASN A O 1
ATOM 679 N N . THR A 1 95 ? -7.841 -5.424 -0.830 1.00 97.31 95 THR A N 1
ATOM 680 C CA . THR A 1 95 ? -9.262 -5.060 -0.798 1.00 97.31 95 THR A CA 1
ATOM 681 C C . THR A 1 95 ? -9.462 -4.093 0.362 1.00 97.31 95 THR A C 1
ATOM 683 O O . THR A 1 95 ? -9.199 -4.467 1.498 1.00 97.31 95 THR A O 1
ATOM 686 N N . ARG A 1 96 ? -9.916 -2.867 0.079 1.00 97.44 96 ARG A N 1
ATOM 687 C CA . ARG A 1 96 ? -10.113 -1.814 1.084 1.00 97.44 96 ARG A CA 1
ATOM 688 C C . ARG A 1 96 ? -11.595 -1.526 1.288 1.00 97.44 96 ARG A C 1
ATOM 690 O O . ARG A 1 96 ? -12.278 -1.131 0.341 1.00 97.44 96 ARG A O 1
ATOM 697 N N . GLY A 1 97 ? -12.082 -1.720 2.508 1.00 96.69 97 GLY A N 1
ATOM 698 C CA . GLY A 1 97 ? -13.383 -1.231 2.961 1.00 96.69 97 GLY A CA 1
ATOM 699 C C . GLY A 1 97 ? -13.237 0.135 3.625 1.00 96.69 97 GLY A C 1
ATOM 700 O O . GLY A 1 97 ? -12.312 0.326 4.404 1.00 96.69 97 GLY A O 1
ATOM 701 N N . MET A 1 98 ? -14.144 1.063 3.326 1.00 95.62 98 MET A N 1
ATOM 702 C CA . MET A 1 98 ? -14.164 2.405 3.913 1.00 95.62 98 MET A CA 1
ATOM 703 C C . MET A 1 98 ? -15.391 2.566 4.804 1.00 95.62 98 MET A C 1
ATOM 705 O O . MET A 1 98 ? -16.501 2.268 4.355 1.00 95.62 98 MET A O 1
ATOM 709 N N . TYR A 1 99 ? -15.203 3.050 6.029 1.00 93.94 99 TYR A N 1
ATOM 710 C CA . TYR A 1 99 ? -16.275 3.201 7.011 1.00 93.94 99 TYR A CA 1
ATOM 711 C C . TYR A 1 99 ? -16.132 4.515 7.770 1.00 93.94 99 TYR A C 1
ATOM 713 O O . TYR A 1 99 ? -15.118 4.745 8.420 1.00 93.94 99 TYR A O 1
ATOM 721 N N . GLU A 1 100 ? -17.159 5.356 7.734 1.00 94.62 100 GLU A N 1
ATOM 722 C CA . GLU A 1 100 ? -17.222 6.548 8.576 1.00 94.62 100 GLU A CA 1
ATOM 723 C C . GLU A 1 100 ? -17.822 6.183 9.939 1.00 94.62 100 GLU A C 1
ATOM 725 O O . GLU A 1 100 ? -18.840 5.491 10.018 1.00 94.62 100 GLU A O 1
ATOM 730 N N . LEU A 1 101 ? -17.192 6.628 11.024 1.00 91.75 101 LEU A N 1
ATOM 731 C CA . LEU A 1 101 ? -17.784 6.533 12.355 1.00 91.75 101 LEU A CA 1
ATOM 732 C C . LEU A 1 101 ? -18.829 7.642 12.518 1.00 91.75 101 LEU A C 1
ATOM 734 O O . LEU A 1 101 ? -18.496 8.823 12.518 1.00 91.75 101 LEU A O 1
ATOM 738 N N . GLU A 1 102 ? -20.098 7.273 12.669 1.00 88.69 102 GLU A N 1
ATOM 739 C CA . GLU A 1 102 ? -21.202 8.247 12.682 1.00 88.69 102 GLU A CA 1
ATOM 740 C C . GLU A 1 102 ? -21.476 8.854 14.069 1.00 88.69 102 GLU A C 1
ATOM 742 O O . GLU A 1 102 ? -22.066 9.930 14.172 1.00 88.69 102 GLU A O 1
ATOM 747 N N . GLU A 1 103 ? -21.039 8.193 15.144 1.00 85.88 103 GLU A N 1
ATOM 748 C CA . GLU A 1 103 ? -21.388 8.555 16.520 1.00 85.88 103 GLU A CA 1
ATOM 749 C C . GLU A 1 103 ? -20.209 8.388 17.494 1.00 85.88 103 GLU A C 1
ATOM 751 O O . GLU A 1 103 ? -19.257 7.642 17.256 1.00 85.88 103 GLU A O 1
ATOM 756 N N . GLY A 1 104 ? -20.309 9.062 18.643 1.00 85.75 104 GLY A N 1
ATOM 757 C CA . GLY A 1 104 ? -19.339 8.968 19.734 1.00 85.75 104 GLY A CA 1
ATOM 758 C C . GLY A 1 104 ? -18.081 9.812 19.522 1.00 85.75 104 GLY A C 1
ATOM 759 O O . GLY A 1 104 ? -18.042 10.727 18.706 1.00 85.75 104 GLY A O 1
ATOM 760 N N . GLU A 1 105 ? -17.032 9.511 20.289 1.00 83.06 105 GLU A N 1
ATOM 761 C CA . GLU A 1 105 ? -15.765 10.265 20.271 1.00 83.06 105 GLU A CA 1
ATOM 762 C C . GLU A 1 105 ? -14.999 10.160 18.944 1.00 83.06 105 GLU A C 1
ATOM 764 O O . GLU A 1 105 ? -14.090 10.946 18.700 1.00 83.06 105 GLU A O 1
ATOM 769 N N . GLY A 1 106 ? -15.357 9.189 18.101 1.00 83.94 106 GLY A N 1
ATOM 770 C CA . GLY A 1 106 ? -14.774 8.980 16.781 1.00 83.94 106 GLY A CA 1
ATOM 771 C C . GLY A 1 106 ? -15.553 9.612 15.637 1.00 83.94 106 GLY A C 1
ATOM 772 O O . GLY A 1 106 ? -15.220 9.329 14.492 1.00 83.94 106 GLY A O 1
ATOM 773 N N . GLN A 1 107 ? -16.602 10.392 15.913 1.00 90.25 107 GLN A N 1
ATOM 774 C CA . GLN A 1 107 ? -17.500 10.889 14.875 1.00 90.25 107 GLN A CA 1
ATOM 775 C C . GLN A 1 107 ? -16.740 11.617 13.751 1.00 90.25 107 GLN A C 1
ATOM 777 O O . GLN A 1 107 ? -15.977 12.550 14.003 1.00 90.25 107 GLN A O 1
ATOM 782 N N . GLY A 1 108 ? -16.978 11.199 12.507 1.00 89.12 108 GLY A N 1
ATOM 783 C CA . GLY A 1 108 ? -16.347 11.738 11.301 1.00 89.12 108 GLY A CA 1
ATOM 784 C C . GLY A 1 108 ? -14.977 11.139 10.965 1.00 89.12 108 GLY A C 1
ATOM 785 O O . GLY A 1 108 ? -14.395 11.509 9.946 1.00 89.12 108 GLY A O 1
ATOM 786 N N . LEU A 1 109 ? -14.443 10.217 11.775 1.00 92.38 109 LEU A N 1
ATOM 787 C CA . LEU A 1 109 ? -13.244 9.466 11.399 1.00 92.38 109 LEU A CA 1
ATOM 788 C C . LEU A 1 109 ? -13.572 8.479 10.276 1.00 92.38 109 LEU A C 1
ATOM 790 O O . LEU A 1 109 ? -14.507 7.684 10.388 1.00 92.38 109 LEU A O 1
ATOM 794 N N . MET A 1 110 ? -12.756 8.504 9.223 1.00 93.94 110 MET A N 1
ATOM 795 C CA . MET A 1 110 ? -12.822 7.557 8.115 1.00 93.94 110 MET A CA 1
ATOM 796 C C . MET A 1 110 ? -11.856 6.402 8.383 1.00 93.94 110 MET A C 1
ATOM 798 O O . MET A 1 110 ? -10.639 6.592 8.431 1.00 93.94 110 MET A O 1
ATOM 802 N N . LEU A 1 111 ? -12.407 5.212 8.594 1.00 94.62 111 LEU A N 1
ATOM 803 C CA . LEU A 1 111 ? -11.665 3.983 8.828 1.00 94.62 111 LEU A CA 1
ATOM 804 C C . LEU A 1 111 ? -11.483 3.215 7.523 1.00 94.62 111 LEU A C 1
ATOM 806 O O . LEU A 1 111 ? -12.445 2.962 6.795 1.00 94.62 111 LEU A O 1
ATOM 810 N N . GLU A 1 112 ? -10.258 2.777 7.278 1.00 96.44 112 GLU A N 1
ATOM 811 C CA . GLU A 1 112 ? -9.889 1.916 6.167 1.00 96.44 112 GLU A CA 1
ATOM 812 C C . GLU A 1 112 ? -9.604 0.510 6.704 1.00 96.44 112 GLU A C 1
ATOM 814 O O . GLU A 1 112 ? -8.642 0.301 7.438 1.00 96.44 112 GLU A O 1
ATOM 819 N N . LEU A 1 113 ? -10.438 -0.469 6.357 1.00 96.44 113 LEU A N 1
ATOM 820 C CA . LEU A 1 113 ? -10.177 -1.875 6.658 1.00 96.44 113 LEU A CA 1
ATOM 821 C C . LEU A 1 113 ? -9.577 -2.549 5.427 1.00 96.44 113 LEU A C 1
ATOM 823 O O . LEU A 1 113 ? -10.266 -2.759 4.425 1.00 96.44 113 LEU A O 1
ATOM 827 N N . ASP A 1 114 ? -8.309 -2.912 5.528 1.00 96.94 114 ASP A N 1
ATOM 828 C CA . ASP A 1 114 ? -7.542 -3.555 4.476 1.00 96.94 114 ASP A CA 1
ATOM 829 C C . ASP A 1 114 ? -7.464 -5.066 4.672 1.00 96.94 114 ASP A C 1
ATOM 831 O O . ASP A 1 114 ? -7.051 -5.554 5.721 1.00 96.94 114 ASP A O 1
ATOM 835 N N . GLU A 1 115 ? -7.791 -5.804 3.614 1.00 97.25 115 GLU A N 1
ATOM 836 C CA . GLU A 1 115 ? -7.445 -7.211 3.427 1.00 97.25 115 GLU A CA 1
ATOM 837 C C . GLU A 1 115 ? -6.396 -7.306 2.314 1.00 97.25 115 GLU A C 1
ATOM 839 O O . GLU A 1 115 ? -6.703 -7.241 1.115 1.00 97.25 115 GLU A O 1
ATOM 844 N N . THR A 1 116 ? -5.131 -7.439 2.712 1.00 96.62 116 THR A N 1
ATOM 845 C CA . THR A 1 116 ? -3.998 -7.520 1.790 1.00 96.62 116 THR A CA 1
ATOM 846 C C . THR A 1 116 ? -3.604 -8.972 1.551 1.00 96.62 116 THR A C 1
ATOM 848 O O . THR A 1 116 ? -3.170 -9.669 2.464 1.00 96.62 116 THR A O 1
ATOM 851 N N . HIS A 1 117 ? -3.705 -9.424 0.305 1.00 97.12 117 HIS A N 1
ATOM 852 C CA . HIS A 1 117 ? -3.295 -10.752 -0.134 1.00 97.12 117 HIS A CA 1
ATOM 853 C C . HIS A 1 117 ? -1.901 -10.717 -0.759 1.00 97.12 117 HIS A C 1
ATOM 855 O O . HIS A 1 117 ? -1.703 -10.148 -1.839 1.00 97.12 117 HIS A O 1
ATOM 861 N N . PHE A 1 118 ? -0.965 -11.398 -0.107 1.00 95.88 118 PHE A N 1
ATOM 862 C CA . PHE A 1 118 ? 0.343 -11.754 -0.643 1.00 95.88 118 PHE A CA 1
ATOM 863 C C . PHE A 1 118 ? 0.375 -13.245 -1.001 1.00 95.88 118 PHE A C 1
ATOM 865 O O . PHE A 1 118 ? -0.418 -14.036 -0.487 1.00 95.88 118 PHE A O 1
ATOM 872 N N . ASP A 1 119 ? 1.362 -13.666 -1.792 1.00 95.62 119 ASP A N 1
ATOM 873 C CA . ASP A 1 119 ? 1.570 -15.090 -2.105 1.00 95.62 119 ASP A CA 1
ATOM 874 C C . ASP A 1 119 ? 1.883 -15.935 -0.856 1.00 95.62 119 ASP A C 1
ATOM 876 O O . ASP A 1 119 ? 1.615 -17.135 -0.814 1.00 95.62 119 ASP A O 1
ATOM 880 N N . PHE A 1 120 ? 2.440 -15.304 0.183 1.00 93.69 120 PHE A N 1
ATOM 881 C CA . PHE A 1 120 ? 2.843 -15.936 1.443 1.00 93.69 120 PHE A CA 1
ATOM 882 C C . PHE A 1 120 ? 1.816 -15.782 2.578 1.00 93.69 120 PHE A C 1
ATOM 884 O O . PHE A 1 120 ? 2.084 -16.205 3.704 1.00 93.69 120 PHE A O 1
ATOM 891 N N . GLY A 1 121 ? 0.652 -15.182 2.315 1.00 94.56 121 GLY A N 1
ATOM 892 C CA . GLY A 1 121 ? -0.430 -15.065 3.292 1.00 94.56 121 GLY A CA 1
ATOM 893 C C . GLY A 1 121 ? -1.266 -13.799 3.146 1.00 94.56 121 GLY A C 1
ATOM 894 O O . GLY A 1 121 ? -0.946 -12.898 2.375 1.00 94.56 121 GLY A O 1
ATOM 895 N N . THR A 1 122 ? -2.339 -13.730 3.930 1.00 95.62 122 THR A N 1
ATOM 896 C CA . THR A 1 122 ? -3.201 -12.547 4.027 1.00 95.62 122 THR A CA 1
ATOM 897 C C . THR A 1 122 ? -2.835 -11.742 5.273 1.00 95.62 122 THR A C 1
ATOM 899 O O . THR A 1 122 ? -2.587 -12.340 6.320 1.00 95.62 122 THR A O 1
ATOM 902 N N . ASN A 1 123 ? -2.819 -10.413 5.174 1.00 94.25 123 ASN A N 1
ATOM 903 C CA . ASN A 1 123 ? -2.718 -9.486 6.301 1.00 94.25 123 ASN A CA 1
ATOM 904 C C . ASN A 1 123 ? -4.003 -8.659 6.420 1.00 94.25 123 ASN A C 1
ATOM 906 O O . ASN A 1 123 ? -4.593 -8.314 5.395 1.00 94.25 123 ASN A O 1
ATOM 910 N N . TYR A 1 124 ? -4.392 -8.318 7.649 1.00 95.31 124 TYR A N 1
ATOM 911 C CA . TYR A 1 124 ? -5.497 -7.395 7.903 1.00 95.31 124 TYR A CA 1
ATOM 912 C C . TYR A 1 124 ? -4.993 -6.172 8.660 1.00 95.31 124 TYR A C 1
ATOM 914 O O . TYR A 1 124 ? -4.302 -6.320 9.673 1.00 95.31 124 TYR A O 1
ATOM 922 N N . GLU A 1 125 ? -5.363 -4.981 8.198 1.00 95.44 125 GLU A N 1
ATOM 923 C CA . GLU A 1 125 ? -5.012 -3.711 8.842 1.00 95.44 125 GLU A CA 1
ATOM 924 C C . GLU A 1 125 ? -6.247 -2.811 8.939 1.00 95.44 125 GLU A C 1
ATOM 926 O O . GLU A 1 125 ? -7.044 -2.752 8.007 1.00 95.44 125 GLU A O 1
ATOM 931 N N . LEU A 1 126 ? -6.420 -2.129 10.068 1.00 95.25 126 LEU A N 1
ATOM 932 C CA . LEU A 1 126 ? -7.393 -1.060 10.252 1.00 95.25 126 LEU A CA 1
ATOM 933 C C . LEU A 1 126 ? -6.625 0.256 10.378 1.00 95.25 126 LEU A C 1
ATOM 935 O O . LEU A 1 126 ? -5.934 0.498 11.372 1.00 95.25 126 LEU A O 1
ATOM 939 N N . GLU A 1 127 ? -6.738 1.090 9.356 1.00 93.94 127 GLU A N 1
ATOM 940 C CA . GLU A 1 127 ? -6.040 2.362 9.249 1.00 93.94 127 GLU A CA 1
ATOM 941 C C . GLU A 1 127 ? -7.016 3.537 9.371 1.00 93.94 127 GLU A C 1
ATOM 943 O O . GLU A 1 127 ? -8.203 3.427 9.065 1.00 93.94 127 GLU A O 1
ATOM 948 N N . CYS A 1 128 ? -6.521 4.676 9.843 1.00 92.88 128 CYS A N 1
ATOM 949 C CA . CYS A 1 128 ? -7.257 5.934 9.825 1.00 92.88 128 CYS A CA 1
ATOM 950 C C . CYS A 1 128 ? -6.288 7.077 9.514 1.00 92.88 128 CYS A C 1
ATOM 952 O O . CYS A 1 128 ? -5.319 7.299 10.249 1.00 92.88 128 CYS A O 1
ATOM 954 N N . GLU A 1 129 ? -6.531 7.792 8.415 1.00 90.19 129 GLU A N 1
ATOM 955 C CA . GLU A 1 129 ? -5.818 9.031 8.108 1.00 90.19 129 GLU A CA 1
ATOM 956 C C . GLU A 1 129 ? -6.523 10.193 8.818 1.00 90.19 129 GLU A C 1
ATOM 958 O O . GLU A 1 129 ? -7.714 10.430 8.621 1.00 90.19 129 GLU A O 1
ATOM 963 N N . THR A 1 130 ? -5.806 10.912 9.679 1.00 88.88 130 THR A N 1
ATOM 964 C CA . THR A 1 130 ? -6.397 11.980 10.499 1.00 88.88 130 THR A CA 1
ATOM 965 C C . THR A 1 130 ? -5.378 13.066 10.827 1.00 88.88 130 THR A C 1
ATOM 967 O O . THR A 1 130 ? -4.176 12.818 10.860 1.00 88.88 130 THR A O 1
ATOM 970 N N . ALA A 1 131 ? -5.842 14.280 11.117 1.00 88.06 131 ALA A N 1
ATOM 971 C CA . ALA A 1 131 ? -4.988 15.331 11.669 1.00 88.06 131 ALA A CA 1
ATOM 972 C C . ALA A 1 131 ? -4.623 15.081 13.148 1.00 88.06 131 ALA A C 1
ATOM 974 O O . ALA A 1 131 ? -3.650 15.649 13.643 1.00 88.06 131 ALA A O 1
ATOM 975 N N . GLU A 1 132 ? -5.378 14.221 13.841 1.00 90.31 132 GLU A N 1
ATOM 976 C CA . GLU A 1 132 ? -5.275 13.969 15.285 1.00 90.31 132 GLU A CA 1
ATOM 977 C C . GLU A 1 132 ? -4.995 12.475 15.562 1.00 90.31 132 GLU A C 1
ATOM 979 O O . GLU A 1 132 ? -5.862 11.749 16.058 1.00 90.31 132 GLU A O 1
ATOM 984 N N . PRO A 1 133 ? -3.791 11.968 15.221 1.00 90.81 133 PRO A N 1
ATOM 985 C CA . PRO A 1 133 ? -3.490 10.534 15.231 1.00 90.81 133 PRO A CA 1
ATOM 986 C C . PRO A 1 133 ? -3.555 9.901 16.623 1.00 90.81 133 PRO A C 1
ATOM 988 O O .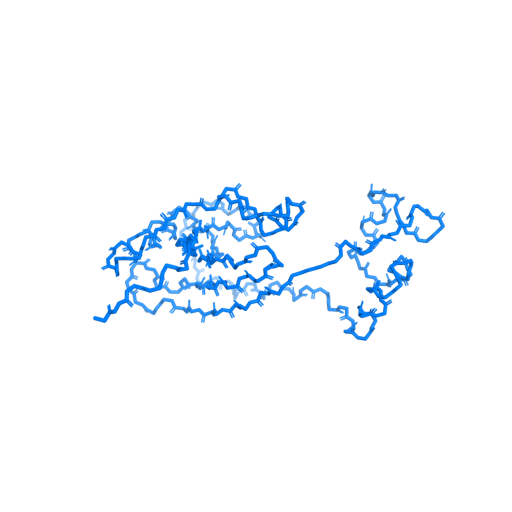 PRO A 1 133 ? -4.002 8.764 16.738 1.00 90.81 133 PRO A O 1
ATOM 991 N N . ASP A 1 134 ? -3.164 10.623 17.677 1.00 91.56 134 ASP A N 1
ATOM 992 C CA . 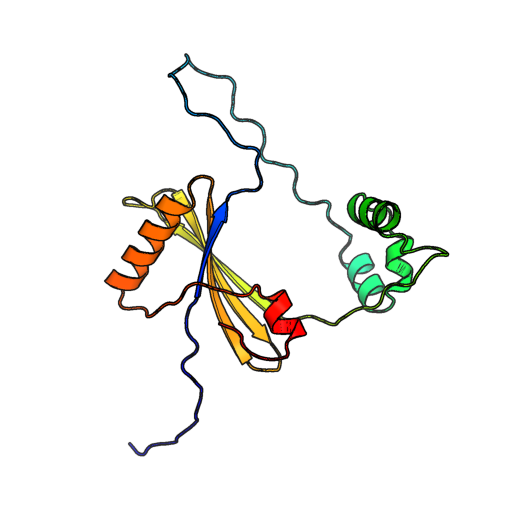ASP A 1 134 ? -3.220 10.108 19.050 1.00 91.56 134 ASP A CA 1
ATOM 993 C C . ASP A 1 134 ? -4.671 9.887 19.509 1.00 91.56 134 ASP A C 1
ATOM 995 O O . ASP A 1 134 ? -4.990 8.840 20.074 1.00 91.56 134 ASP A O 1
ATOM 999 N N . GLN A 1 135 ? -5.574 10.822 19.189 1.00 89.81 135 GLN A N 1
ATOM 1000 C CA . GLN A 1 135 ? -6.998 10.689 19.505 1.00 89.81 135 GLN A CA 1
ATOM 1001 C C . GLN A 1 135 ? -7.650 9.572 18.683 1.00 89.81 135 GLN A C 1
ATOM 1003 O O . GLN A 1 135 ? -8.363 8.736 19.238 1.00 89.81 135 GLN A O 1
ATOM 1008 N N . ALA A 1 136 ? -7.399 9.522 17.372 1.00 91.38 136 ALA A N 1
ATOM 1009 C CA . ALA A 1 136 ? -7.950 8.462 16.531 1.00 91.38 136 ALA A CA 1
ATOM 1010 C C . ALA A 1 136 ? -7.461 7.085 16.986 1.00 91.38 136 ALA A C 1
ATOM 1012 O O . ALA A 1 136 ? -8.259 6.161 17.118 1.00 91.38 136 ALA A O 1
ATOM 1013 N N . LYS A 1 137 ? -6.172 6.952 17.310 1.00 93.12 137 LYS A N 1
ATOM 1014 C CA . LYS A 1 137 ? -5.599 5.723 17.862 1.00 93.12 137 LYS A CA 1
ATOM 1015 C C . LYS A 1 137 ? -6.353 5.261 19.107 1.00 93.12 137 LYS A C 1
ATOM 1017 O O . LYS A 1 137 ? -6.774 4.110 19.170 1.00 93.12 137 LYS A O 1
ATOM 1022 N N . GLU A 1 138 ? -6.575 6.155 20.063 1.00 94.38 138 GLU A N 1
ATOM 1023 C CA . GLU A 1 138 ? -7.349 5.846 21.263 1.00 94.38 138 GLU A CA 1
ATOM 1024 C C . GLU A 1 138 ? -8.781 5.372 20.954 1.00 94.38 138 GLU A C 1
ATOM 1026 O O . GLU A 1 138 ? -9.267 4.415 21.565 1.00 94.38 138 GLU A O 1
ATOM 1031 N N . VAL A 1 139 ? -9.453 6.010 19.991 1.00 93.69 139 VAL A N 1
ATOM 1032 C CA . VAL A 1 139 ? -10.791 5.608 19.532 1.00 93.69 139 VAL A CA 1
ATOM 1033 C C . VAL A 1 139 ? -10.765 4.205 18.920 1.00 93.69 139 VAL A C 1
ATOM 1035 O O . VAL A 1 139 ? -11.603 3.376 19.280 1.00 93.69 139 VAL A O 1
ATOM 1038 N N . LEU A 1 140 ? -9.804 3.910 18.038 1.00 93.50 140 LEU A N 1
ATOM 1039 C CA . LEU A 1 140 ? -9.661 2.596 17.398 1.00 93.50 140 LEU A CA 1
ATOM 1040 C C . LEU A 1 140 ? -9.395 1.494 18.435 1.00 93.50 140 LEU A C 1
ATOM 1042 O O . LEU A 1 140 ? -10.018 0.433 18.387 1.00 93.50 140 LEU A O 1
ATOM 1046 N N . GLU A 1 141 ? -8.510 1.746 19.399 1.00 94.56 141 GLU A N 1
ATOM 1047 C CA . GLU A 1 141 ? -8.202 0.802 20.478 1.00 94.56 141 GLU A CA 1
ATOM 1048 C C . GLU A 1 141 ? -9.429 0.492 21.335 1.00 94.56 141 GLU A C 1
ATOM 1050 O O . GLU A 1 141 ? -9.720 -0.678 21.613 1.00 94.56 141 GLU A O 1
ATOM 1055 N N . ARG A 1 142 ? -10.186 1.527 21.723 1.00 94.00 142 ARG A N 1
ATOM 1056 C CA . ARG A 1 142 ? -11.440 1.361 22.466 1.00 94.00 142 ARG A CA 1
ATOM 1057 C C . ARG A 1 142 ? -12.460 0.571 21.654 1.00 94.00 142 ARG A C 1
ATOM 1059 O O . ARG A 1 142 ? -13.035 -0.377 22.187 1.00 94.00 142 ARG A O 1
ATOM 1066 N N . LEU A 1 143 ? -12.649 0.915 20.380 1.00 92.75 143 LEU A N 1
ATOM 1067 C CA . LEU A 1 143 ? -13.580 0.235 19.477 1.00 92.75 143 LEU A CA 1
ATOM 1068 C C . LEU A 1 143 ? -13.286 -1.268 19.398 1.00 92.75 143 LEU A C 1
ATOM 1070 O O . LEU A 1 143 ? -14.166 -2.090 19.659 1.00 92.75 143 LEU A O 1
ATOM 1074 N N . LEU A 1 144 ? -12.040 -1.636 19.096 1.00 93.94 144 LEU A N 1
ATOM 1075 C CA . LEU A 1 144 ? -11.638 -3.037 18.957 1.00 93.94 144 LEU A CA 1
ATOM 1076 C C . LEU A 1 144 ? -11.725 -3.791 20.285 1.00 93.94 144 LEU A C 1
ATOM 1078 O O . LEU A 1 144 ? -12.186 -4.932 20.315 1.00 93.94 144 LEU A O 1
ATOM 1082 N N . THR A 1 145 ? -11.364 -3.139 21.392 1.00 94.38 145 THR A N 1
ATOM 1083 C CA . THR A 1 145 ? -11.469 -3.723 22.735 1.00 94.38 145 THR A CA 1
ATOM 1084 C C . THR A 1 145 ? -12.920 -4.017 23.113 1.00 94.38 145 THR A C 1
ATOM 1086 O O . THR A 1 145 ? -13.210 -5.111 23.597 1.00 94.38 145 THR A O 1
ATOM 1089 N N . VAL A 1 146 ? -13.845 -3.082 22.869 1.00 93.69 146 VAL A N 1
ATOM 1090 C CA . VAL A 1 146 ? -15.277 -3.242 23.188 1.00 93.69 146 VAL A CA 1
ATOM 1091 C C . VAL A 1 146 ? -15.908 -4.370 22.373 1.00 93.69 146 VAL A C 1
ATOM 1093 O O . VAL A 1 146 ? -16.702 -5.142 22.908 1.00 93.69 146 VAL A O 1
ATOM 1096 N N . VAL A 1 147 ? -15.537 -4.499 21.098 1.00 92.19 147 VAL A N 1
ATOM 1097 C CA . VAL A 1 147 ? -16.040 -5.564 20.213 1.00 92.19 147 VAL A CA 1
ATOM 1098 C C . VAL A 1 147 ? -15.318 -6.903 20.454 1.00 92.19 147 VAL A C 1
ATOM 1100 O O . VAL A 1 147 ? -15.778 -7.951 20.002 1.00 92.19 147 VAL A O 1
ATOM 1103 N N . GLY A 1 148 ? -14.218 -6.905 21.212 1.00 93.69 148 GLY A N 1
ATOM 1104 C CA . GLY A 1 148 ? -13.447 -8.108 21.533 1.00 93.69 148 GLY A CA 1
ATOM 1105 C C . GLY A 1 148 ? -12.568 -8.601 20.381 1.00 93.69 148 GLY A C 1
ATOM 1106 O O . GLY A 1 148 ? -12.272 -9.794 20.300 1.00 93.69 148 GLY A O 1
ATOM 1107 N N . VAL A 1 149 ? -12.156 -7.703 19.483 1.00 95.12 149 VAL A N 1
ATOM 1108 C CA . VAL A 1 149 ? -11.256 -8.012 18.366 1.00 95.12 149 VAL A CA 1
ATOM 1109 C C . VAL A 1 149 ? -9.805 -7.843 18.830 1.00 95.12 149 VAL A C 1
ATOM 1111 O O . VAL A 1 149 ? -9.412 -6.739 19.207 1.00 95.12 149 VAL A O 1
ATOM 1114 N N . PRO A 1 150 ? -8.977 -8.904 18.812 1.00 94.00 150 PRO A N 1
ATOM 1115 C CA . PRO A 1 150 ? -7.571 -8.789 19.178 1.00 94.00 150 PRO A CA 1
ATOM 1116 C C . PRO A 1 150 ? -6.794 -8.023 18.104 1.00 94.00 150 PRO A C 1
ATOM 1118 O O . PRO A 1 150 ? -6.934 -8.306 16.914 1.00 94.00 150 PRO A O 1
ATOM 1121 N N . TYR A 1 151 ? -5.923 -7.110 18.534 1.00 93.75 151 TYR A N 1
ATOM 1122 C CA . TYR A 1 151 ? -5.112 -6.294 17.636 1.00 93.75 151 TYR A CA 1
ATOM 1123 C C . TYR A 1 151 ? -3.671 -6.129 18.126 1.00 93.75 151 TYR A C 1
ATOM 1125 O O . TYR A 1 151 ? -3.354 -6.396 19.287 1.00 93.75 151 TYR A O 1
ATOM 1133 N N . GLU A 1 152 ? -2.799 -5.699 17.219 1.00 93.31 152 GLU A N 1
ATOM 1134 C CA . GLU A 1 152 ? -1.452 -5.186 17.493 1.00 93.31 152 GLU A CA 1
ATOM 1135 C C . GLU A 1 152 ? -1.211 -3.908 16.677 1.00 93.31 152 GLU A C 1
ATOM 1137 O O . GLU A 1 152 ? -1.965 -3.595 15.760 1.00 93.31 152 GLU A O 1
ATOM 1142 N N . TYR A 1 153 ? -0.175 -3.139 17.004 1.00 91.75 153 TYR A N 1
ATOM 1143 C CA . TYR A 1 153 ? 0.240 -2.028 16.143 1.00 91.75 153 TYR A CA 1
ATOM 1144 C C . TYR A 1 153 ? 1.081 -2.553 14.986 1.00 91.75 153 TYR A C 1
ATOM 1146 O O . TYR A 1 153 ? 2.032 -3.294 15.250 1.00 91.75 153 TYR A O 1
ATOM 1154 N N . SER A 1 154 ? 0.797 -2.109 13.758 1.00 89.12 154 SER A N 1
ATOM 1155 C CA . SER A 1 154 ? 1.667 -2.396 12.610 1.00 89.12 154 SER A CA 1
ATOM 1156 C C . SER A 1 154 ? 3.056 -1.817 12.863 1.00 89.12 154 SER A C 1
ATOM 1158 O O . SER A 1 154 ? 3.205 -0.623 13.141 1.00 89.12 154 SER A O 1
ATOM 1160 N N . ARG A 1 155 ? 4.097 -2.644 12.750 1.00 90.38 155 ARG A N 1
ATOM 1161 C CA . ARG A 1 155 ? 5.504 -2.192 12.819 1.00 90.38 155 ARG A CA 1
ATOM 1162 C C . ARG A 1 155 ? 6.155 -2.080 11.450 1.00 90.38 155 ARG A C 1
ATOM 1164 O O . ARG A 1 155 ? 7.249 -1.528 11.330 1.00 90.38 155 ARG A O 1
ATOM 1171 N N . SER A 1 156 ? 5.483 -2.599 10.434 1.00 89.88 156 SER A N 1
ATOM 1172 C CA . SER A 1 156 ? 5.965 -2.701 9.066 1.00 89.88 156 SER A CA 1
ATOM 1173 C C . SER A 1 156 ? 4.843 -2.298 8.117 1.00 89.88 156 SER A C 1
ATOM 1175 O O . SER A 1 156 ? 3.688 -2.622 8.360 1.00 89.88 156 SER A O 1
ATOM 1177 N N . ASN A 1 157 ? 5.167 -1.609 7.022 1.00 91.19 157 ASN A N 1
ATOM 1178 C CA . ASN A 1 157 ? 4.169 -1.324 5.991 1.00 91.19 157 ASN A CA 1
ATOM 1179 C C . ASN A 1 157 ? 4.005 -2.515 5.026 1.00 91.19 157 ASN A C 1
ATOM 1181 O O . ASN A 1 157 ? 4.874 -3.386 4.923 1.00 91.19 157 ASN A O 1
ATOM 1185 N N . LYS A 1 158 ? 2.909 -2.517 4.260 1.00 93.31 158 LYS A N 1
ATOM 1186 C CA . LYS A 1 158 ? 2.579 -3.570 3.281 1.00 93.31 158 LYS A CA 1
ATOM 1187 C C . LYS A 1 158 ? 3.714 -3.851 2.287 1.00 93.31 158 LYS A C 1
ATOM 1189 O O . LYS A 1 158 ? 3.974 -5.007 1.957 1.00 93.31 158 LYS A O 1
ATOM 1194 N N . PHE A 1 159 ? 4.425 -2.812 1.839 1.00 94.44 159 PHE A N 1
ATOM 1195 C CA . PHE A 1 159 ? 5.553 -2.962 0.916 1.00 94.44 159 PHE A CA 1
ATOM 1196 C C . PHE A 1 159 ? 6.763 -3.644 1.577 1.00 94.44 159 PHE A C 1
ATOM 1198 O O . PHE A 1 159 ? 7.421 -4.470 0.949 1.00 94.44 159 PHE A O 1
ATOM 1205 N N . ALA A 1 160 ? 7.031 -3.375 2.857 1.00 95.06 160 ALA A N 1
ATOM 1206 C CA . ALA A 1 160 ? 8.066 -4.061 3.625 1.00 95.06 160 ALA A CA 1
ATOM 1207 C C . ALA A 1 160 ? 7.738 -5.551 3.806 1.00 95.06 160 ALA A C 1
ATOM 1209 O O . ALA A 1 160 ? 8.623 -6.388 3.624 1.00 95.06 160 ALA A O 1
ATOM 1210 N N . CYS A 1 161 ? 6.475 -5.897 4.083 1.00 93.19 161 CYS A N 1
ATOM 1211 C CA . CYS A 1 161 ? 6.016 -7.290 4.100 1.00 93.19 161 CYS A CA 1
ATOM 1212 C C . CYS A 1 161 ? 6.230 -7.965 2.739 1.00 93.19 161 CYS A C 1
ATOM 1214 O O . CYS A 1 161 ? 6.816 -9.046 2.675 1.00 93.19 161 CYS A O 1
ATOM 1216 N N . PHE A 1 162 ? 5.816 -7.303 1.650 1.00 96.56 162 PHE A N 1
ATOM 1217 C CA . PHE A 1 162 ? 6.003 -7.787 0.278 1.00 96.56 162 PHE A CA 1
ATOM 1218 C C . PHE A 1 162 ? 7.472 -8.098 -0.025 1.00 96.56 162 PHE A C 1
ATOM 1220 O O . PHE A 1 162 ? 7.799 -9.223 -0.400 1.00 96.56 162 PHE A O 1
ATOM 1227 N N . MET A 1 163 ? 8.365 -7.138 0.219 1.00 97.00 163 MET A N 1
ATOM 1228 C CA . MET A 1 163 ? 9.801 -7.303 -0.018 1.00 97.00 163 MET A CA 1
ATOM 1229 C C . MET A 1 163 ? 10.438 -8.362 0.892 1.00 97.00 163 MET A C 1
ATOM 1231 O O . MET A 1 163 ? 11.400 -9.015 0.492 1.00 97.00 163 MET A O 1
ATOM 1235 N N . ALA A 1 164 ? 9.916 -8.556 2.107 1.00 95.69 164 ALA A N 1
ATOM 1236 C CA . ALA A 1 164 ? 10.403 -9.575 3.033 1.00 95.69 164 ALA A CA 1
ATOM 1237 C C . ALA A 1 164 ? 9.949 -11.001 2.673 1.00 95.69 164 ALA A C 1
ATOM 1239 O O . ALA A 1 164 ? 10.512 -11.958 3.212 1.00 95.69 164 ALA A O 1
ATOM 1240 N N . GLY A 1 165 ? 8.938 -11.159 1.810 1.00 94.62 165 GLY A N 1
ATOM 1241 C CA . GLY A 1 165 ? 8.409 -12.468 1.420 1.00 94.62 165 GLY A CA 1
ATOM 1242 C C . GLY A 1 165 ? 7.727 -13.227 2.566 1.00 94.62 165 GLY A C 1
ATOM 1243 O O . GLY A 1 165 ? 7.663 -14.456 2.539 1.00 94.62 165 GLY A O 1
ATOM 1244 N N . LYS A 1 166 ? 7.288 -12.519 3.613 1.00 94.19 166 LYS A N 1
ATOM 1245 C CA . LYS A 1 166 ? 6.647 -13.090 4.805 1.00 94.19 166 LYS A CA 1
ATOM 1246 C C . LYS A 1 166 ? 5.795 -12.044 5.518 1.00 94.19 166 LYS A C 1
ATOM 1248 O O . LYS A 1 166 ? 6.049 -10.847 5.404 1.00 94.19 166 LYS A O 1
ATOM 1253 N N . LEU A 1 167 ? 4.834 -12.508 6.314 1.00 90.44 167 LEU A N 1
ATOM 1254 C CA . LEU A 1 167 ? 4.070 -11.637 7.203 1.00 90.44 167 LEU A CA 1
ATOM 1255 C C . LEU A 1 167 ? 4.990 -11.107 8.309 1.00 90.44 167 LEU A C 1
ATOM 1257 O O . LEU A 1 167 ? 5.587 -11.887 9.060 1.00 90.44 167 LEU A O 1
ATOM 1261 N N . LEU A 1 168 ? 5.137 -9.786 8.362 1.00 87.62 168 LEU A N 1
ATOM 1262 C CA . LEU A 1 168 ? 5.808 -9.084 9.447 1.00 87.62 168 LEU A CA 1
ATOM 1263 C C . LEU A 1 168 ? 4.759 -8.609 10.464 1.00 87.62 168 LEU A C 1
ATOM 1265 O O . LEU A 1 168 ? 3.606 -8.418 10.079 1.00 87.62 168 LEU A O 1
ATOM 1269 N N . PRO A 1 169 ? 5.148 -8.445 11.738 1.00 74.31 169 PRO A N 1
ATOM 1270 C CA . PRO A 1 169 ? 4.354 -7.698 12.706 1.00 74.31 169 PRO A CA 1
ATOM 1271 C C . PRO A 1 169 ? 4.354 -6.190 12.402 1.00 74.31 169 PRO A C 1
ATOM 1273 O O . PRO A 1 169 ? 5.239 -5.709 11.646 1.00 74.31 169 PRO A O 1
#

Secondary structure (DSSP, 8-state):
------------EEEEEEE-SS---PPP---SS---PPPPPPPPPPPPHHHHHHHHH-GGGGGGS--HHHHHHHHHH-BSTTSBPP------EEEEEEEE--SGGGTT-EEEEEEEEETTEEEEEEEEEES-HHHHHHHHHHHHHHHT--EEE--S-HHHHHHHTS---

Foldseek 3Di:
DDDDDDPPPPQAEAEFEAEAPDDDDDDDDDDPPDPDPDDPDPPQDDDDPVQVVVCQVPVLCLLVDPHPVSVVCCVPVVEHDVTPTDHRPDDWDKDWDWDADCDDLRHRWIWIWIFIDDPADTHTYIYTHHNCRVSNVVVVVVVCVVVVRGYHHDPDDPVRCNVVVHDDD

Sequence (169 aa):
WRSRSSSVSPTRLHIGASPTSSRPACSAPTPPRGPSPPPPPPPPPTLDPALALTCVDNPARLGAVESPIVRLVSDEYGVGGDKASFVCLGGFRNTRGMYELEEGEGQGLMLELDETHFDFGTNYELECETAEPDQAKEVLERLLTVVGVPYEYSRSNKFACFMAGKLLP

Radius of gyration: 20.97 Å; chains: 1; bounding box: 41×70×44 Å

Organism: Triticum aestivum (NCBI:txid4565)

InterPro domains:
  IPR023577 CYTH domain [PF01928] (82-147)
  IPR033469 CYTH-like domain superfamily [SSF55154] (85-156)

pLDDT: mean 80.86, std 19.79, range [29.14, 97.44]